Protein AF-A0A533ZMR1-F1 (afdb_monomer)

Structure (mmCIF, N/CA/C/O backbone):
data_AF-A0A533ZMR1-F1
#
_entry.id   AF-A0A533ZMR1-F1
#
loop_
_atom_site.group_PDB
_atom_site.id
_atom_site.type_symbol
_atom_site.label_atom_id
_atom_site.label_alt_id
_atom_site.label_comp_id
_atom_site.label_asym_id
_atom_site.label_entity_id
_atom_site.label_seq_id
_atom_site.pdbx_PDB_ins_code
_atom_site.Cartn_x
_atom_site.Cartn_y
_atom_site.Cartn_z
_atom_site.occupancy
_atom_site.B_iso_or_equiv
_atom_site.auth_seq_id
_atom_site.auth_comp_id
_atom_site.auth_asym_id
_atom_site.auth_atom_id
_atom_site.pdbx_PDB_model_num
ATOM 1 N N . MET A 1 1 ? 6.314 -10.304 7.721 1.00 79.62 1 MET A N 1
ATOM 2 C CA . MET A 1 1 ? 5.498 -9.113 8.041 1.00 79.62 1 MET A CA 1
ATOM 3 C C . MET A 1 1 ? 4.058 -9.399 7.642 1.00 79.62 1 MET A C 1
ATOM 5 O O . MET A 1 1 ? 3.855 -9.982 6.582 1.00 79.62 1 MET A O 1
ATOM 9 N N . ASN A 1 2 ? 3.082 -8.992 8.453 1.00 93.19 2 ASN A N 1
ATOM 10 C CA . ASN A 1 2 ? 1.660 -9.064 8.110 1.00 93.19 2 ASN A CA 1
ATOM 11 C C . ASN A 1 2 ? 1.130 -7.661 7.800 1.00 93.19 2 ASN A C 1
ATOM 13 O O . ASN A 1 2 ? 1.560 -6.680 8.409 1.00 93.19 2 ASN A O 1
ATOM 17 N N . CYS A 1 3 ? 0.196 -7.567 6.858 1.00 93.56 3 CYS A N 1
ATOM 18 C CA . CYS A 1 3 ? -0.428 -6.307 6.475 1.00 93.56 3 CYS A CA 1
ATOM 19 C C . CYS A 1 3 ? -1.212 -5.707 7.647 1.00 93.56 3 CYS A C 1
ATOM 21 O O . CYS A 1 3 ? -2.097 -6.357 8.189 1.00 93.56 3 CYS A O 1
ATOM 23 N N . LEU A 1 4 ? -0.969 -4.440 7.987 1.00 89.19 4 LEU A N 1
ATOM 24 C CA . LEU A 1 4 ? -1.695 -3.762 9.071 1.00 89.19 4 LEU A CA 1
ATOM 25 C C . LEU A 1 4 ? -3.177 -3.496 8.753 1.00 89.19 4 LEU A C 1
ATOM 27 O O . LEU A 1 4 ? -3.935 -3.160 9.653 1.00 89.19 4 LEU A O 1
ATOM 31 N N . ARG A 1 5 ? -3.594 -3.624 7.485 1.00 91.62 5 ARG A N 1
ATOM 32 C CA . ARG A 1 5 ? -4.990 -3.414 7.065 1.00 91.62 5 ARG A CA 1
ATOM 33 C C . ARG A 1 5 ? -5.828 -4.683 7.059 1.00 91.62 5 ARG A C 1
ATOM 35 O O . ARG A 1 5 ? -6.987 -4.635 7.435 1.00 91.62 5 ARG A O 1
ATOM 42 N N . CYS A 1 6 ? -5.275 -5.782 6.548 1.00 96.06 6 CYS A N 1
ATOM 43 C CA . CYS A 1 6 ? -6.023 -7.028 6.338 1.00 96.06 6 CYS A CA 1
ATOM 44 C C . CYS A 1 6 ? -5.367 -8.256 6.978 1.00 96.06 6 CYS A C 1
ATOM 46 O O . CYS A 1 6 ? -5.842 -9.367 6.784 1.00 96.06 6 CYS A O 1
ATOM 48 N N . HIS A 1 7 ? -4.239 -8.081 7.671 1.00 96.06 7 HIS A N 1
ATOM 49 C CA . HIS A 1 7 ? -3.425 -9.149 8.265 1.00 96.06 7 HIS A CA 1
ATOM 50 C C . HIS A 1 7 ? -2.852 -10.185 7.276 1.00 96.06 7 HIS A C 1
ATOM 52 O O . HIS A 1 7 ? -2.171 -11.121 7.694 1.00 96.06 7 HIS A O 1
ATOM 58 N N . GLY A 1 8 ? -3.032 -9.977 5.967 1.00 96.81 8 GLY A N 1
ATOM 59 C CA . GLY A 1 8 ? -2.490 -10.816 4.898 1.00 96.81 8 GLY A CA 1
ATOM 60 C C . GLY A 1 8 ? -0.967 -10.782 4.753 1.00 96.81 8 GLY A C 1
ATOM 61 O O . GLY A 1 8 ? -0.278 -9.941 5.339 1.00 96.81 8 GLY A O 1
ATOM 62 N N . LEU A 1 9 ? -0.446 -11.684 3.917 1.00 96.69 9 LEU A N 1
ATOM 63 C CA . LEU A 1 9 ? 0.985 -11.806 3.636 1.00 96.69 9 LEU A CA 1
ATOM 64 C C . LEU A 1 9 ? 1.525 -10.555 2.929 1.00 96.69 9 LEU A C 1
ATOM 66 O O . LEU A 1 9 ? 0.948 -10.084 1.942 1.00 96.69 9 LEU A O 1
ATOM 70 N N . MET A 1 10 ? 2.654 -10.047 3.422 1.00 97.38 10 MET A N 1
ATOM 71 C CA . MET A 1 10 ? 3.437 -9.008 2.759 1.00 97.38 10 MET A CA 1
ATOM 72 C C . MET A 1 10 ? 4.737 -9.585 2.218 1.00 97.38 10 MET A C 1
ATOM 74 O O . MET A 1 10 ? 5.436 -10.311 2.927 1.00 97.38 10 MET A O 1
ATOM 78 N N . VAL A 1 11 ? 5.071 -9.213 0.986 1.00 96.06 11 VAL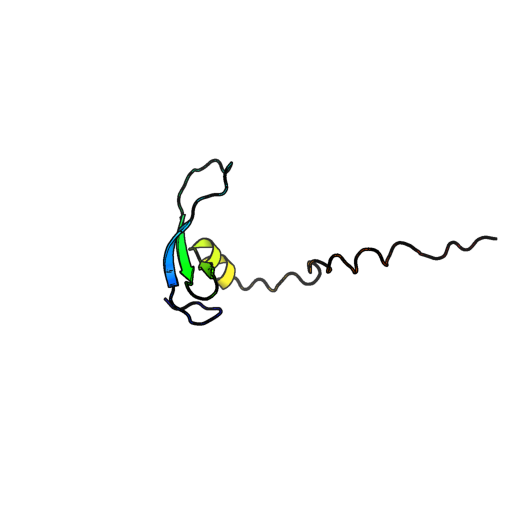 A N 1
ATOM 79 C CA . VAL A 1 11 ? 6.307 -9.620 0.310 1.00 96.06 11 VAL A CA 1
ATOM 80 C C . VAL A 1 11 ? 7.179 -8.398 0.010 1.00 96.06 11 VAL A C 1
ATOM 82 O O . VAL A 1 11 ? 6.622 -7.326 -0.259 1.00 96.06 11 VAL A O 1
ATOM 85 N N . PRO A 1 12 ? 8.518 -8.522 0.055 1.00 94.75 12 PRO A N 1
ATOM 86 C CA . PRO A 1 12 ? 9.412 -7.466 -0.402 1.00 94.75 12 PRO A CA 1
ATOM 87 C C . PRO A 1 12 ? 9.155 -7.147 -1.877 1.00 94.75 12 PRO A C 1
ATOM 89 O O . PRO A 1 12 ? 8.932 -8.050 -2.683 1.00 94.75 12 PRO A O 1
ATOM 92 N N . THR A 1 13 ? 9.197 -5.871 -2.239 1.00 92.94 13 THR A N 1
ATOM 93 C CA . THR A 1 13 ? 9.044 -5.402 -3.618 1.00 92.94 13 THR A CA 1
ATOM 94 C C . THR A 1 13 ? 9.951 -4.205 -3.871 1.00 92.94 13 THR A C 1
ATOM 96 O O . THR A 1 13 ? 10.235 -3.428 -2.957 1.00 92.94 13 THR A O 1
ATOM 99 N N . ARG A 1 14 ? 10.370 -4.032 -5.126 1.00 90.75 14 ARG A N 1
ATOM 100 C CA . ARG A 1 14 ? 10.885 -2.745 -5.598 1.00 90.75 14 ARG A CA 1
ATOM 101 C C . ARG A 1 14 ? 9.706 -1.844 -5.937 1.00 90.75 14 ARG A C 1
ATOM 103 O O . ARG A 1 14 ? 8.718 -2.310 -6.511 1.00 90.75 14 ARG A O 1
ATOM 110 N N . LEU A 1 15 ? 9.787 -0.599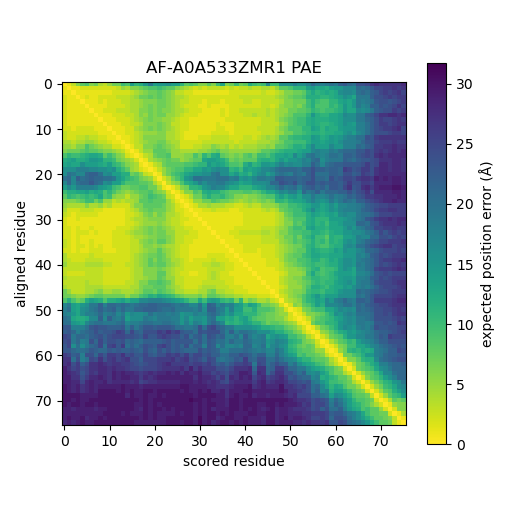 -5.498 1.00 84.75 15 LEU A N 1
ATOM 111 C CA . LEU A 1 15 ? 8.853 0.464 -5.822 1.00 84.75 15 LEU A CA 1
ATOM 112 C C . LEU A 1 15 ? 9.586 1.408 -6.763 1.00 84.75 15 LEU A C 1
ATOM 114 O O . LEU A 1 15 ? 10.609 1.985 -6.397 1.00 84.75 15 LEU A O 1
ATOM 118 N N . GLU A 1 16 ? 9.075 1.504 -7.982 1.00 83.19 16 GLU A N 1
ATOM 119 C CA . GLU A 1 16 ? 9.613 2.398 -8.996 1.00 83.19 16 GLU A CA 1
ATOM 120 C C . GLU A 1 16 ? 9.023 3.793 -8.801 1.00 83.19 16 GLU A C 1
ATOM 122 O O . GLU A 1 16 ? 7.836 3.947 -8.489 1.00 83.19 16 GLU A O 1
ATOM 127 N N . GLU A 1 17 ? 9.860 4.807 -8.983 1.00 71.75 17 GLU A N 1
ATOM 128 C CA . GLU A 1 17 ? 9.420 6.193 -8.946 1.00 71.75 17 GLU A CA 1
ATOM 129 C C . GLU A 1 17 ? 8.516 6.497 -10.154 1.00 71.75 17 GLU A C 1
ATOM 131 O O . GLU A 1 17 ? 8.628 5.885 -11.220 1.00 71.75 17 GLU A O 1
ATOM 136 N N . ALA A 1 18 ? 7.575 7.431 -9.992 1.00 72.94 18 ALA A N 1
ATOM 137 C CA . ALA A 1 18 ? 6.694 7.817 -11.087 1.00 72.94 18 ALA A CA 1
ATOM 138 C C . ALA A 1 18 ? 7.509 8.376 -12.265 1.00 72.94 18 ALA A C 1
ATOM 140 O O . ALA A 1 18 ? 8.478 9.114 -12.077 1.00 72.94 18 ALA A O 1
ATOM 141 N N . VAL A 1 19 ? 7.087 8.047 -13.490 1.00 68.56 19 VAL A N 1
ATOM 142 C CA . VAL A 1 19 ? 7.740 8.515 -14.721 1.00 68.56 19 VAL A CA 1
ATOM 143 C C . VAL A 1 19 ? 7.836 10.045 -14.703 1.00 68.56 19 VAL A C 1
ATOM 145 O O . VAL A 1 19 ? 6.814 10.727 -14.645 1.00 68.56 19 VAL A O 1
ATOM 148 N N . GLY A 1 20 ? 9.063 10.572 -14.752 1.00 66.56 20 GLY A N 1
ATOM 149 C CA . GLY A 1 20 ? 9.353 12.011 -14.692 1.00 66.56 20 GLY A CA 1
ATOM 150 C C . GLY A 1 20 ? 9.952 12.500 -13.369 1.00 66.56 20 GLY A C 1
ATOM 151 O O . GLY A 1 20 ? 10.321 13.670 -13.281 1.00 66.56 20 GLY A O 1
ATOM 152 N N . ALA A 1 21 ? 10.088 11.635 -12.363 1.00 67.19 21 ALA A N 1
ATOM 153 C CA . ALA A 1 21 ? 10.876 11.939 -11.177 1.00 67.19 21 ALA A CA 1
ATOM 154 C C . ALA A 1 21 ? 12.382 11.773 -11.457 1.00 67.19 21 ALA A C 1
ATOM 156 O O . ALA A 1 21 ? 12.810 10.879 -12.186 1.00 67.19 21 ALA A O 1
ATOM 157 N N . THR A 1 22 ? 13.181 12.702 -10.939 1.00 60.25 22 THR A N 1
ATOM 158 C CA . THR A 1 22 ? 14.555 12.967 -11.394 1.00 60.25 22 THR A CA 1
ATOM 159 C C . THR A 1 22 ? 15.606 11.988 -10.872 1.00 60.25 22 THR A C 1
ATOM 161 O O . THR A 1 2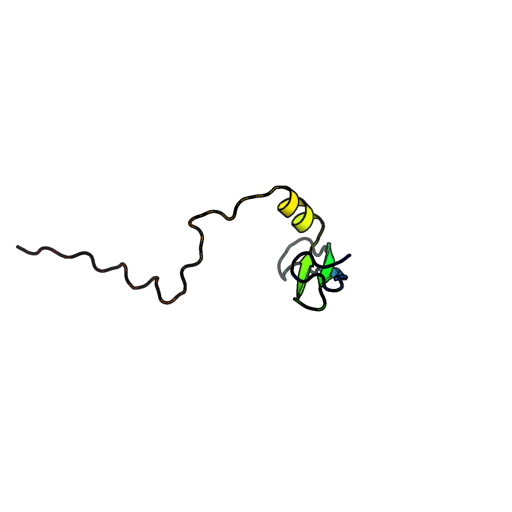2 ? 16.732 12.013 -11.362 1.00 60.25 22 THR A O 1
ATOM 164 N N . SER A 1 23 ? 15.278 11.154 -9.885 1.00 66.06 23 SER A N 1
ATOM 165 C CA . SER A 1 23 ? 16.260 10.326 -9.171 1.00 66.06 23 SER A CA 1
ATOM 166 C C . SER A 1 23 ? 16.435 8.929 -9.762 1.00 66.06 23 SER A C 1
ATOM 168 O O . SER A 1 23 ? 17.522 8.371 -9.651 1.00 66.06 23 SER A O 1
ATOM 170 N N . GLY A 1 24 ? 15.409 8.349 -10.399 1.00 64.12 24 GLY A N 1
ATOM 171 C CA . GLY A 1 24 ? 15.483 6.971 -10.913 1.00 64.12 24 GLY A CA 1
ATOM 172 C C . GLY A 1 24 ? 15.827 5.934 -9.832 1.00 64.12 24 GLY A C 1
ATOM 173 O O . GLY A 1 24 ? 16.275 4.830 -10.143 1.00 64.12 24 GLY A O 1
ATOM 174 N N . GLU A 1 25 ? 15.661 6.291 -8.557 1.00 69.81 25 GLU A N 1
ATOM 175 C CA . GLU A 1 25 ? 16.034 5.451 -7.429 1.00 69.81 25 GLU A CA 1
ATOM 176 C C . GLU A 1 25 ? 14.885 4.497 -7.111 1.00 69.81 25 GLU A C 1
ATOM 178 O O . GLU A 1 25 ? 13.783 4.903 -6.744 1.00 69.81 25 GLU A O 1
ATOM 183 N N . SER A 1 26 ? 15.147 3.194 -7.233 1.00 74.69 26 SER A N 1
ATOM 184 C CA . SER A 1 26 ? 14.194 2.178 -6.795 1.00 74.69 26 SER A CA 1
ATOM 185 C C . SER A 1 26 ? 14.181 2.119 -5.266 1.00 74.69 26 SER A C 1
ATOM 187 O O . SER A 1 26 ? 15.198 1.781 -4.648 1.00 74.69 26 SER A O 1
ATOM 189 N N . ILE A 1 27 ? 13.030 2.383 -4.650 1.00 81.31 27 ILE A N 1
ATOM 190 C CA . ILE A 1 27 ? 12.858 2.287 -3.198 1.00 81.31 27 ILE A CA 1
ATOM 191 C C . ILE A 1 27 ? 12.453 0.854 -2.848 1.00 81.31 27 ILE A C 1
ATOM 193 O O . ILE A 1 27 ? 11.587 0.250 -3.483 1.00 81.31 27 ILE A O 1
ATOM 197 N N . SER A 1 28 ? 13.078 0.278 -1.821 1.00 88.81 28 SER A N 1
ATOM 198 C CA . SER A 1 28 ? 12.655 -1.025 -1.299 1.00 88.81 28 SER A CA 1
ATOM 199 C C . SER A 1 28 ? 11.443 -0.867 -0.383 1.00 88.81 28 SER A C 1
ATOM 201 O O . SER A 1 28 ? 11.449 -0.045 0.534 1.00 88.81 28 SER A O 1
ATOM 203 N N . GLY A 1 29 ? 10.419 -1.689 -0.600 1.00 92.69 29 GLY A N 1
ATOM 204 C CA . GLY A 1 29 ? 9.200 -1.685 0.201 1.00 92.69 29 GLY A CA 1
ATOM 205 C C . GLY A 1 29 ? 8.566 -3.064 0.322 1.00 92.69 29 GLY A C 1
ATOM 206 O O . GLY A 1 29 ? 9.141 -4.084 -0.056 1.00 92.69 29 GLY A O 1
ATOM 207 N N . TRP A 1 30 ? 7.354 -3.089 0.860 1.00 95.56 30 TRP A N 1
ATOM 208 C CA . TRP A 1 30 ? 6.552 -4.287 1.070 1.00 95.56 30 TRP A CA 1
ATOM 209 C C . TRP A 1 30 ? 5.183 -4.111 0.429 1.00 95.56 30 TRP A C 1
ATOM 211 O O . TRP A 1 30 ? 4.542 -3.080 0.634 1.00 95.56 30 TRP A O 1
ATOM 221 N N . LYS A 1 31 ? 4.703 -5.129 -0.288 1.00 95.56 31 LYS A N 1
ATOM 222 C CA . LYS A 1 31 ? 3.362 -5.149 -0.886 1.00 95.56 31 LYS A CA 1
ATOM 223 C C . LYS A 1 31 ? 2.544 -6.303 -0.324 1.00 95.56 31 LYS A C 1
ATOM 225 O O . LYS A 1 31 ? 3.016 -7.438 -0.259 1.00 95.56 31 LYS A O 1
ATOM 230 N N . CYS A 1 32 ? 1.309 -6.022 0.077 1.00 96.88 32 CYS A N 1
ATOM 231 C CA . CYS A 1 32 ? 0.356 -7.051 0.463 1.00 96.88 32 CYS A CA 1
ATOM 232 C C . CYS A 1 32 ? -0.252 -7.716 -0.775 1.00 96.88 32 CYS A C 1
ATOM 234 O O . CYS A 1 32 ? -0.776 -7.031 -1.655 1.00 96.88 32 CYS A O 1
ATOM 236 N N . LEU A 1 33 ? -0.241 -9.050 -0.807 1.00 96.44 33 LEU A N 1
ATOM 237 C CA . LEU A 1 33 ? -0.827 -9.822 -1.908 1.00 96.44 33 LEU A CA 1
ATOM 238 C C . LEU A 1 33 ? -2.361 -9.889 -1.862 1.00 96.44 33 LEU A C 1
ATOM 240 O O . LEU A 1 33 ? -2.971 -10.201 -2.876 1.00 96.44 33 LEU A O 1
ATOM 244 N N . LEU A 1 34 ? -2.982 -9.592 -0.714 1.00 96.94 34 LEU A N 1
ATOM 245 C CA . LEU A 1 34 ? -4.439 -9.682 -0.554 1.00 96.94 34 LEU A CA 1
ATOM 246 C C . LEU A 1 34 ? -5.158 -8.359 -0.841 1.00 96.94 34 LEU A C 1
ATOM 248 O O . LEU A 1 34 ? -6.112 -8.343 -1.607 1.00 96.94 34 LEU A O 1
ATOM 252 N N . CYS A 1 35 ? -4.724 -7.245 -0.238 1.00 96.81 35 CYS A N 1
ATOM 253 C CA . CYS A 1 35 ? -5.416 -5.953 -0.371 1.00 96.81 35 CYS A CA 1
ATOM 254 C C . CYS A 1 35 ? -4.644 -4.891 -1.165 1.00 96.81 35 CYS A C 1
ATOM 256 O O . CYS A 1 35 ? -5.138 -3.779 -1.335 1.00 96.81 35 CYS A O 1
ATOM 258 N N . GLY A 1 36 ? -3.421 -5.198 -1.608 1.00 94.75 36 GLY A N 1
ATOM 259 C CA . GLY A 1 36 ? -2.590 -4.265 -2.369 1.00 94.75 36 GLY A CA 1
ATOM 260 C C . GLY A 1 36 ? -1.933 -3.152 -1.548 1.00 94.75 36 GLY A C 1
ATOM 261 O O . GLY A 1 36 ? -1.321 -2.271 -2.139 1.00 94.75 36 GLY A O 1
ATOM 262 N N . GLU A 1 37 ? -2.021 -3.178 -0.214 1.00 94.75 37 GLU A N 1
ATOM 263 C CA . GLU A 1 37 ? -1.336 -2.201 0.640 1.00 94.75 37 GLU A CA 1
ATOM 264 C C . GLU A 1 37 ? 0.181 -2.207 0.400 1.00 94.75 37 GLU A C 1
ATOM 266 O O . GLU A 1 37 ? 0.802 -3.274 0.417 1.00 94.75 37 GLU A O 1
ATOM 271 N N . VAL A 1 38 ? 0.770 -1.019 0.240 1.00 93.81 38 VAL A N 1
ATOM 272 C CA . VAL A 1 3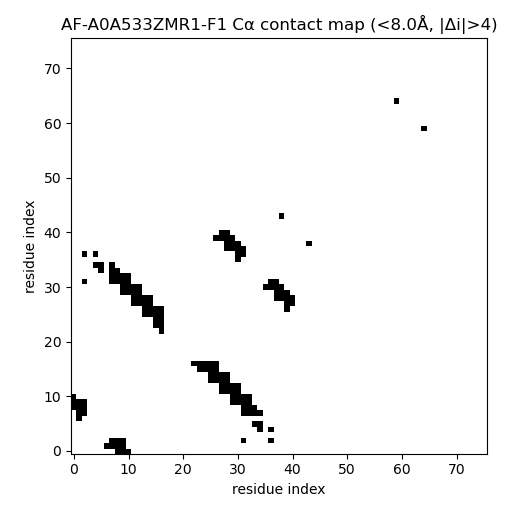8 ? 2.212 -0.816 0.049 1.00 93.81 38 VAL A CA 1
ATOM 273 C C . VAL A 1 38 ? 2.790 -0.019 1.216 1.00 93.81 38 VAL A C 1
ATOM 275 O O . VAL A 1 38 ? 2.220 0.999 1.609 1.00 93.81 38 VAL A O 1
ATOM 278 N N . ILE A 1 39 ? 3.914 -0.482 1.766 1.00 92.38 39 ILE A N 1
ATOM 279 C CA . ILE A 1 39 ? 4.641 0.167 2.865 1.00 92.38 39 ILE A CA 1
ATOM 280 C C . ILE A 1 39 ? 6.132 0.211 2.527 1.00 92.38 39 ILE A C 1
ATOM 282 O O . ILE A 1 39 ? 6.755 -0.837 2.374 1.00 92.38 39 ILE A O 1
ATOM 286 N N . ASP A 1 40 ? 6.717 1.401 2.481 1.00 91.50 40 ASP A N 1
ATOM 287 C CA . ASP A 1 40 ? 8.168 1.618 2.495 1.00 91.50 40 ASP A CA 1
ATOM 288 C C . ASP A 1 40 ? 8.619 2.225 3.841 1.00 91.50 40 ASP A C 1
ATOM 290 O O . ASP A 1 40 ? 7.818 2.398 4.769 1.00 91.50 40 ASP A O 1
ATOM 294 N N . SER A 1 41 ? 9.915 2.518 3.974 1.00 87.00 41 SER A N 1
ATOM 295 C CA . SER A 1 41 ? 10.487 3.121 5.185 1.00 87.00 41 SER A CA 1
ATOM 296 C C . SER A 1 41 ? 9.903 4.503 5.505 1.00 87.00 41 SER A C 1
ATOM 298 O O . SER A 1 41 ? 9.699 4.814 6.682 1.00 87.00 41 SER A O 1
ATOM 300 N N . VAL A 1 42 ? 9.579 5.305 4.490 1.00 87.88 42 VAL A N 1
ATOM 301 C CA . VAL A 1 42 ? 9.008 6.652 4.621 1.00 87.88 42 VAL A CA 1
ATOM 302 C C . VAL A 1 42 ? 7.537 6.572 5.023 1.00 87.88 42 VAL A C 1
ATOM 304 O O . VAL A 1 42 ? 7.123 7.224 5.980 1.00 87.88 42 VAL A O 1
ATOM 307 N N . ILE A 1 43 ? 6.745 5.715 4.377 1.00 89.31 43 ILE A N 1
ATOM 308 C CA . ILE A 1 43 ? 5.353 5.430 4.743 1.00 89.31 43 ILE A CA 1
ATOM 309 C C . ILE A 1 43 ? 5.288 4.916 6.184 1.00 89.31 43 ILE A C 1
ATOM 311 O O . ILE A 1 43 ? 4.435 5.359 6.958 1.00 89.31 43 ILE A O 1
ATOM 315 N N . ALA A 1 44 ? 6.184 4.003 6.568 1.00 88.31 44 ALA A N 1
ATOM 316 C CA . ALA A 1 44 ? 6.245 3.488 7.931 1.00 88.31 44 ALA A CA 1
ATOM 317 C C . ALA A 1 44 ? 6.584 4.592 8.946 1.00 88.31 44 ALA A C 1
ATOM 319 O O . ALA A 1 44 ? 5.948 4.658 10.000 1.00 88.31 44 ALA A O 1
ATOM 320 N N . ALA A 1 45 ? 7.541 5.472 8.634 1.00 88.31 45 ALA A N 1
ATOM 321 C CA . ALA A 1 45 ? 7.890 6.611 9.482 1.00 88.31 45 ALA A CA 1
ATOM 322 C C . ALA A 1 45 ? 6.722 7.603 9.620 1.00 88.31 45 ALA A C 1
ATOM 324 O O . ALA A 1 45 ? 6.343 7.950 10.739 1.00 88.31 45 ALA A O 1
ATOM 325 N N . ASN A 1 46 ? 6.082 7.972 8.508 1.00 87.31 46 ASN A N 1
ATOM 326 C CA . ASN A 1 46 ? 4.954 8.906 8.487 1.00 87.31 46 ASN A CA 1
ATOM 327 C C . ASN A 1 46 ? 3.755 8.389 9.297 1.00 87.31 46 ASN A C 1
ATOM 329 O O . ASN A 1 46 ? 3.066 9.168 9.951 1.00 87.31 46 ASN A O 1
ATOM 333 N N . ARG A 1 47 ? 3.522 7.069 9.308 1.00 85.81 47 ARG A N 1
ATOM 334 C CA . ARG A 1 47 ? 2.445 6.451 10.102 1.00 85.81 47 ARG A CA 1
ATOM 335 C C . ARG A 1 47 ? 2.725 6.431 11.599 1.00 85.81 47 ARG A C 1
ATOM 337 O O . ARG A 1 47 ? 1.789 6.577 12.378 1.00 85.81 47 ARG A O 1
ATOM 344 N N . LYS A 1 48 ? 3.988 6.281 12.016 1.00 82.19 48 LYS A N 1
ATOM 345 C CA . LYS A 1 48 ? 4.361 6.368 13.442 1.00 82.19 48 LYS A CA 1
ATOM 346 C C . LYS A 1 48 ? 4.060 7.750 14.025 1.00 82.19 48 LYS A C 1
ATOM 348 O O . LYS A 1 48 ? 3.753 7.847 15.205 1.00 82.19 48 LYS A O 1
ATOM 353 N N . GLY A 1 49 ? 4.116 8.793 13.197 1.00 73.38 49 GLY A N 1
ATOM 354 C CA . GLY A 1 49 ? 3.877 10.178 13.599 1.00 73.38 49 GLY A CA 1
ATOM 355 C C . GLY A 1 49 ? 2.418 10.559 13.873 1.00 73.38 49 GLY A C 1
ATOM 356 O O . GLY A 1 49 ? 2.193 11.735 14.132 1.00 73.38 49 GLY A O 1
ATOM 357 N N . HIS A 1 50 ? 1.455 9.621 13.787 1.00 61.06 50 HIS A N 1
ATOM 358 C CA . HIS A 1 50 ? 0.023 9.825 14.076 1.00 61.06 50 HIS A CA 1
ATOM 359 C C . HIS A 1 50 ? -0.476 11.236 13.710 1.00 61.06 50 HIS A C 1
ATOM 361 O O . HIS A 1 50 ? -0.883 12.026 14.556 1.00 61.06 50 HIS A O 1
ATOM 367 N N . GLN A 1 51 ? -0.425 11.579 12.423 1.00 60.56 51 GLN A N 1
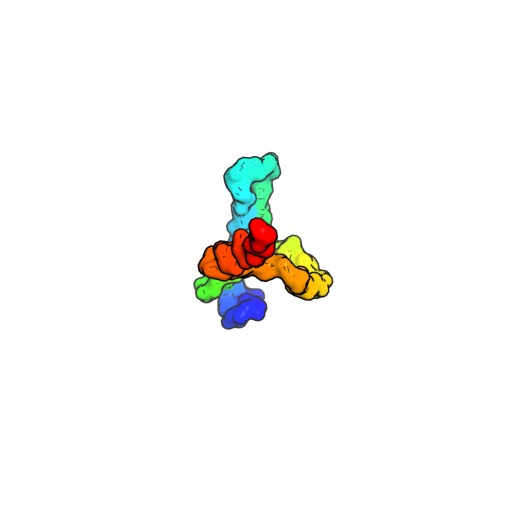ATOM 368 C CA . GLN A 1 51 ? -1.174 12.734 11.940 1.00 60.56 51 GLN A CA 1
ATOM 369 C C . GLN A 1 51 ? -2.637 12.296 11.874 1.00 60.56 51 GLN A C 1
ATOM 371 O O . GLN A 1 51 ? -2.973 11.398 11.094 1.00 60.56 51 GLN A O 1
ATOM 376 N N . GLU A 1 52 ? -3.502 12.879 12.709 1.00 66.00 52 GLU A N 1
ATOM 377 C CA . GLU A 1 52 ? -4.940 12.725 12.505 1.00 66.00 52 GLU A CA 1
ATOM 378 C C . GLU A 1 52 ? -5.270 13.123 11.060 1.00 66.00 52 GLU A C 1
ATOM 380 O O . GLU A 1 52 ? -4.670 14.069 10.530 1.00 66.00 52 GLU A O 1
ATOM 385 N N . PRO A 1 53 ? -6.186 12.405 10.384 1.00 67.00 53 PRO A N 1
ATOM 386 C CA . PRO A 1 53 ? -6.656 12.837 9.080 1.00 67.00 53 PRO A CA 1
ATOM 387 C C . PRO A 1 53 ? -7.063 14.306 9.180 1.00 67.00 53 PRO A C 1
ATOM 389 O O . PRO A 1 53 ? -7.861 14.647 10.048 1.00 67.00 53 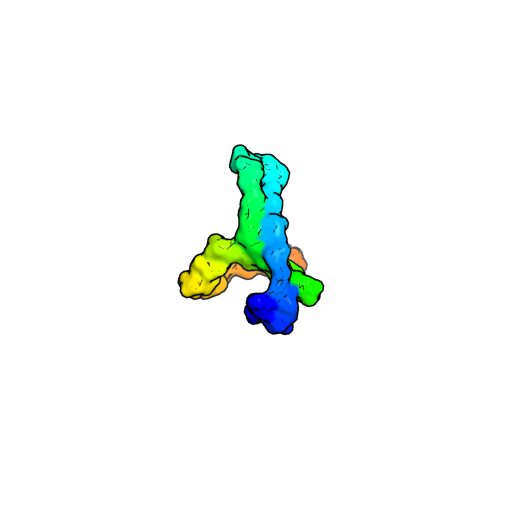PRO A O 1
ATOM 392 N N . MET A 1 54 ? -6.515 15.177 8.324 1.00 69.50 54 MET A N 1
ATOM 393 C CA . MET A 1 54 ? -6.897 16.591 8.319 1.00 69.50 54 MET A CA 1
ATOM 394 C C . MET A 1 54 ? -8.414 16.699 8.123 1.00 69.50 54 MET A C 1
ATOM 396 O O . MET A 1 54 ? -8.925 16.546 7.005 1.00 69.50 54 MET A O 1
ATOM 400 N N . ALA A 1 55 ? -9.135 16.945 9.218 1.00 62.75 55 ALA A N 1
ATOM 401 C CA . ALA A 1 55 ? -10.565 17.176 9.198 1.00 62.75 55 ALA A CA 1
ATOM 402 C C . ALA A 1 55 ? -10.835 18.385 8.288 1.00 62.75 55 ALA A C 1
ATOM 404 O O . ALA A 1 55 ? -10.218 19.437 8.433 1.00 62.75 55 ALA A O 1
ATOM 405 N N . GLY A 1 56 ? -11.704 18.214 7.290 1.00 64.62 56 GLY A N 1
ATOM 406 C CA . GLY A 1 56 ? -12.051 19.269 6.327 1.00 64.62 56 GLY A CA 1
ATOM 407 C C . GLY A 1 56 ? -11.427 19.139 4.934 1.00 64.62 56 GLY A C 1
ATOM 408 O O . GLY A 1 56 ? -11.851 19.849 4.027 1.00 64.62 56 GLY A O 1
ATOM 409 N N . ARG A 1 57 ? -10.500 18.197 4.707 1.00 62.56 57 ARG A N 1
ATOM 410 C CA . ARG A 1 57 ? -9.979 17.890 3.355 1.00 62.56 57 ARG A CA 1
ATOM 411 C C . ARG A 1 57 ? -10.616 16.660 2.712 1.00 62.56 57 ARG A C 1
ATOM 413 O O . ARG A 1 57 ? -10.098 16.141 1.722 1.00 62.56 57 ARG A O 1
ATOM 420 N N . ALA A 1 58 ? -11.730 16.186 3.277 1.00 67.56 58 ALA A N 1
ATOM 421 C CA . ALA A 1 58 ? -12.524 15.128 2.674 1.00 67.56 58 ALA A CA 1
ATOM 422 C C . ALA A 1 58 ? -12.841 15.530 1.230 1.00 67.56 58 ALA A C 1
ATOM 424 O O . ALA A 1 58 ? -13.406 16.598 0.987 1.00 67.56 58 ALA A O 1
ATOM 425 N N . ARG A 1 59 ? -12.449 14.692 0.263 1.00 69.25 59 ARG A N 1
ATOM 426 C CA . ARG A 1 59 ? 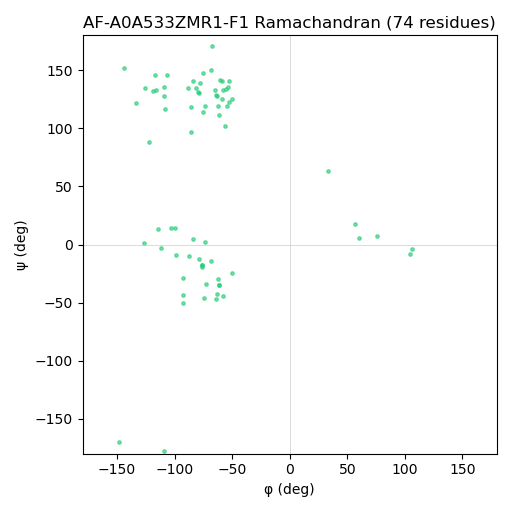-12.923 14.874 -1.107 1.00 69.25 59 ARG A CA 1
ATOM 427 C C . ARG A 1 59 ? -14.430 14.718 -1.046 1.00 69.25 59 ARG A C 1
ATOM 429 O O . ARG A 1 59 ? -14.921 13.626 -0.762 1.00 69.25 59 ARG A O 1
ATOM 436 N N . LEU A 1 60 ? -15.145 15.816 -1.264 1.00 72.69 60 LEU A N 1
ATOM 437 C CA . LEU A 1 60 ? -16.581 15.748 -1.449 1.00 72.69 60 LEU A CA 1
ATOM 438 C C . LEU A 1 60 ? -16.839 14.771 -2.600 1.00 72.69 60 LEU A C 1
ATOM 440 O O . LEU A 1 60 ? -16.144 14.849 -3.622 1.00 72.69 60 LEU A O 1
ATOM 444 N N . PRO A 1 61 ? -17.789 13.836 -2.453 1.00 64.56 61 PRO A N 1
ATOM 445 C CA . PRO A 1 61 ? -18.221 13.042 -3.586 1.00 64.56 61 PRO A CA 1
ATOM 446 C C . PRO A 1 61 ? -18.620 14.009 -4.703 1.00 64.56 61 PRO A C 1
ATOM 448 O O . PRO A 1 61 ? -19.279 15.020 -4.459 1.00 64.56 61 PRO A O 1
ATOM 451 N N . TYR A 1 62 ? -18.183 13.717 -5.927 1.00 62.09 62 TYR A N 1
ATOM 452 C CA . TYR A 1 62 ? -18.347 14.590 -7.094 1.00 62.09 62 TYR A CA 1
ATOM 453 C C . TYR A 1 62 ? -19.802 15.084 -7.284 1.00 62.09 62 TYR A C 1
ATOM 455 O O . TYR A 1 62 ? -20.023 16.174 -7.799 1.00 62.09 62 TYR A O 1
ATOM 463 N N . GLY A 1 63 ? -20.795 14.343 -6.773 1.00 59.53 63 GLY A N 1
ATOM 464 C CA . GLY A 1 63 ? -22.213 14.712 -6.803 1.00 59.53 63 GLY A CA 1
ATOM 465 C C . GLY A 1 63 ? -22.683 15.790 -5.812 1.00 59.53 63 GLY A C 1
ATOM 466 O O . GLY A 1 63 ? -23.747 16.356 -6.031 1.00 59.53 63 GLY A O 1
ATOM 467 N N . THR A 1 64 ? -21.944 16.123 -4.745 1.00 57.59 64 THR A N 1
ATOM 468 C CA . THR A 1 64 ? -22.400 17.120 -3.744 1.00 57.59 64 THR A CA 1
ATOM 469 C C . THR A 1 64 ? -21.814 18.521 -3.944 1.00 57.59 64 THR A C 1
ATOM 471 O O . THR A 1 64 ? -22.241 19.463 -3.281 1.00 57.59 64 THR A O 1
ATOM 474 N N . ALA A 1 65 ? -20.841 18.690 -4.845 1.00 56.34 65 ALA A N 1
ATOM 475 C CA . ALA A 1 65 ? -20.147 19.968 -5.047 1.00 56.34 65 ALA A CA 1
ATOM 476 C C . ALA A 1 65 ? -20.968 21.020 -5.826 1.00 56.34 65 ALA A C 1
ATOM 478 O O . ALA A 1 65 ? -20.680 22.209 -5.725 1.00 56.34 65 ALA A O 1
ATOM 479 N N . LEU A 1 66 ? -22.004 20.612 -6.567 1.00 55.56 66 LEU A N 1
ATOM 480 C CA . LEU A 1 66 ? -22.802 21.512 -7.416 1.00 55.56 66 LEU A CA 1
ATOM 481 C C . LEU A 1 66 ? -23.980 22.192 -6.694 1.00 55.56 66 LEU A C 1
ATOM 483 O O . LEU A 1 66 ? -24.573 23.115 -7.239 1.00 55.56 66 LEU A O 1
ATOM 487 N N . ALA A 1 67 ? -24.313 21.796 -5.462 1.00 56.12 67 ALA A N 1
ATOM 488 C CA . ALA A 1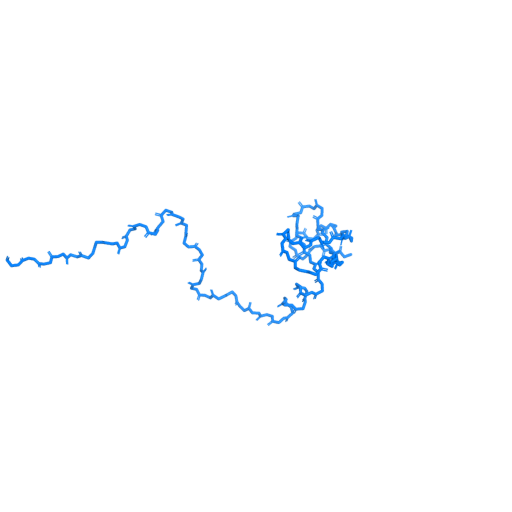 67 ? -25.520 22.277 -4.777 1.00 56.12 67 ALA A CA 1
ATOM 489 C C . ALA A 1 67 ? -25.369 23.636 -4.053 1.00 56.12 67 ALA A C 1
ATOM 491 O O . ALA A 1 67 ? -26.291 24.055 -3.359 1.00 56.12 67 ALA A O 1
ATOM 492 N N . LYS A 1 68 ? -24.223 24.330 -4.163 1.00 46.69 68 LYS A N 1
ATOM 493 C CA . LYS A 1 68 ? -23.914 25.521 -3.340 1.00 46.69 68 LYS A CA 1
ATOM 494 C C . LYS A 1 68 ? -23.802 26.862 -4.083 1.00 46.69 68 LYS A C 1
ATOM 496 O O . LYS A 1 68 ? -23.350 27.827 -3.478 1.00 46.69 68 LYS A O 1
ATOM 501 N N . SER A 1 69 ? -24.229 26.970 -5.345 1.00 50.22 69 SER A N 1
ATOM 502 C CA . SER A 1 69 ? -24.106 28.219 -6.130 1.00 50.22 69 SER A CA 1
ATOM 503 C C . SER A 1 69 ? -25.390 29.050 -6.307 1.00 50.22 69 SER A C 1
ATOM 505 O O . SER A 1 69 ? -25.391 29.993 -7.100 1.00 50.22 69 SER A O 1
ATOM 507 N N . HIS A 1 70 ? -26.462 28.800 -5.549 1.00 45.09 70 HIS A N 1
ATOM 508 C CA . HIS A 1 70 ? -27.630 29.691 -5.533 1.00 45.09 70 HIS A CA 1
ATOM 509 C C . HIS A 1 70 ? -27.940 30.205 -4.126 1.00 45.09 70 HIS A C 1
ATOM 511 O O . HIS A 1 70 ? -28.723 29.623 -3.385 1.00 45.09 70 HIS A O 1
ATOM 517 N N . GLY A 1 71 ? -27.305 31.327 -3.774 1.00 45.44 71 GLY A N 1
ATOM 518 C CA . GLY A 1 71 ? -27.864 32.258 -2.794 1.00 45.44 71 GLY A CA 1
ATOM 519 C C . GLY A 1 71 ? -29.008 33.063 -3.432 1.00 45.44 71 GLY A C 1
ATOM 520 O O . GLY A 1 71 ? -28.956 33.312 -4.644 1.00 45.44 71 GLY A O 1
ATOM 521 N N . PRO A 1 72 ? -30.043 33.445 -2.664 1.00 45.69 72 PRO A N 1
ATOM 522 C CA . PRO A 1 72 ? -31.162 34.224 -3.176 1.00 45.69 72 PRO A CA 1
ATOM 523 C C . PRO A 1 72 ? -30.664 35.602 -3.625 1.00 45.69 72 PRO A C 1
ATOM 525 O O . PRO A 1 72 ? -29.952 36.290 -2.897 1.00 45.69 72 PRO A O 1
ATOM 528 N N . LYS A 1 73 ? -31.011 35.991 -4.853 1.00 54.44 73 LYS A N 1
ATOM 529 C CA . LYS A 1 73 ? -30.920 37.384 -5.290 1.00 54.44 73 LYS A CA 1
ATOM 530 C C . LYS A 1 73 ? -32.222 38.049 -4.869 1.00 54.44 73 LYS A C 1
ATOM 532 O O . LYS A 1 73 ? -33.222 37.901 -5.565 1.00 54.44 73 LYS A O 1
ATOM 537 N N . ASP A 1 74 ? -32.205 38.726 -3.728 1.00 50.50 74 ASP A N 1
ATOM 538 C CA . ASP A 1 74 ? -33.253 39.682 -3.387 1.00 50.50 74 ASP A CA 1
ATOM 539 C C . ASP A 1 74 ? -33.222 40.807 -4.434 1.00 50.50 74 ASP A C 1
ATOM 541 O O . ASP A 1 74 ? -32.196 41.462 -4.636 1.00 50.50 74 ASP A O 1
ATOM 545 N N . LEU A 1 75 ? -34.331 40.966 -5.155 1.00 45.53 75 LEU A N 1
ATOM 546 C CA . LEU A 1 75 ? -34.558 42.026 -6.132 1.00 45.53 75 LEU A CA 1
ATOM 547 C C . LEU A 1 75 ? -35.596 42.993 -5.535 1.00 45.53 75 LEU A C 1
ATOM 549 O O . LEU A 1 75 ? -36.643 42.504 -5.102 1.00 45.53 75 LEU A O 1
ATOM 553 N N . PRO A 1 76 ? -35.343 44.313 -5.480 1.00 52.31 76 PRO A N 1
ATOM 554 C CA . PRO A 1 76 ? -36.408 45.296 -5.307 1.00 52.31 76 PRO A CA 1
ATOM 555 C C . PRO A 1 76 ? -37.254 45.447 -6.579 1.00 52.31 76 PRO A C 1
ATOM 557 O O . PRO A 1 76 ? -36.690 45.32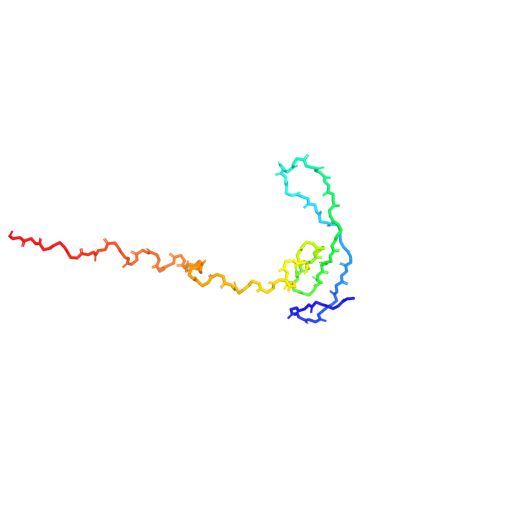7 -7.693 1.00 52.31 76 PRO A O 1
#

pLDDT: mean 76.36, std 16.7, range [45.09, 97.38]

Radius of gyration: 20.76 Å; Cα contacts (8 Å, |Δi|>4): 74; chains: 1; bounding box: 53×57×29 Å

Foldseek 3Di:
DADPPPRADKDKDWDADPPPDDPRDTFIWIAGPPPGDIDGPVNVVVVVVPDPDPPPPPPDDPVPPPPPPDDDDDDD

Secondary structure (DSSP, 8-state):
-B-TTT--BEEEEEEPPPTT-SS-PPEEEEEETTT--EEEHHHHHHHHT-----TT-----TTTTTTT--------

Sequence (76 aa):
MNCLRCHGLMVPTRLEEAVGATSGESISGWKCLLCGEVIDSVIAANRKGHQEPMAGRARLPYGTALAKSHGPKDLP

Mean predicted aligned error: 13.56 Å

Nearest PDB structures (foldseek):
  8a40-assembly1_U  TM=5.942E-01  e=3.837E-01  Homo sapiens
  7fef-assembly1_A  TM=4.489E-01  e=6.040E-01  Arabidopsis thaliana
  7feo-assembly1_B  TM=4.861E-01  e=1.403E+00  Arabidopsis thaliana
  7d8k-assembly1_A  TM=4.261E-01  e=1.232E+00  Arabidopsis thaliana
  2lez-assembly1_A  TM=3.906E-01  e=3.054E+00  Salmonella enterica subsp. enterica serovar Typhimurium

Solvent-accessible surface area (backbone atoms only — not comparable to full-atom values): 5163 Å² total; per-residue (Å²): 108,62,31,93,88,76,63,35,60,41,42,83,40,80,42,76,64,63,93,87,56,91,75,82,59,70,43,69,29,32,36,22,80,77,82,64,53,73,45,36,71,64,56,51,52,58,59,73,64,66,71,73,78,67,84,86,70,69,78,70,59,83,84,67,72,76,80,76,84,78,76,87,81,88,74,135